Protein AF-A0A5E7YTM3-F1 (afdb_monomer)

Sequence (154 aa):
MKTSSKIVYKWLLVPLLFTLLPLMANSQDSQDEPRNGVYLSPGIPSFSIAYERMLNHKKENIKPYIRLIGGRYQGLFDSDWQNYLAAMPTLVFGSGNHHAEAGIGFTVASPTRVPKLWGALNVGYRYQKPDGNFLFRAGIGAPEGGYLSVGIAF

Radius of gyration: 17.57 Å; Cα contacts (8 Å, |Δi|>4): 365; chains: 1; bounding box: 36×35×57 Å

pLDDT: mean 82.35, std 17.65, range [40.5, 98.06]

Structure (mmCIF, N/CA/C/O backbone):
data_AF-A0A5E7YTM3-F1
#
_entry.id   AF-A0A5E7YTM3-F1
#
loop_
_atom_site.group_PDB
_atom_site.id
_atom_site.type_symbol
_atom_site.label_atom_id
_atom_site.label_alt_id
_atom_site.label_comp_id
_atom_site.label_asym_id
_atom_site.label_entity_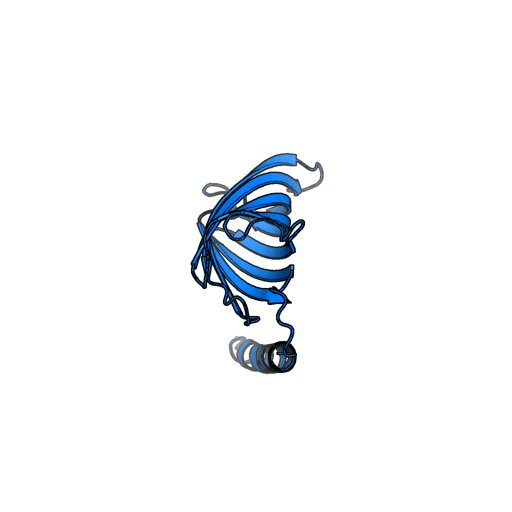id
_atom_site.label_seq_id
_atom_site.pdbx_PDB_ins_code
_atom_site.Cartn_x
_atom_site.Cartn_y
_atom_site.Cartn_z
_atom_site.occupancy
_atom_site.B_iso_or_equiv
_atom_site.auth_seq_id
_atom_site.auth_comp_id
_atom_site.auth_asym_id
_atom_site.auth_atom_id
_atom_site.pdbx_PDB_model_num
ATOM 1 N N . MET A 1 1 ? -4.640 -25.425 -36.652 1.00 40.50 1 MET A N 1
ATOM 2 C CA . MET A 1 1 ? -5.378 -25.853 -35.441 1.00 40.50 1 MET A CA 1
ATOM 3 C C . MET A 1 1 ? -5.500 -24.665 -34.492 1.00 40.50 1 MET A C 1
ATOM 5 O O . MET A 1 1 ? -4.478 -24.168 -34.048 1.00 40.50 1 MET A O 1
ATOM 9 N N . LYS A 1 2 ? -6.717 -24.157 -34.244 1.00 46.31 2 LYS A N 1
ATOM 10 C CA . LYS A 1 2 ? -6.986 -23.091 -33.260 1.00 46.31 2 LYS A CA 1
ATOM 11 C C . LYS A 1 2 ? -7.360 -23.752 -31.932 1.00 46.31 2 LYS A C 1
ATOM 13 O O . LYS A 1 2 ? -8.468 -24.259 -31.798 1.00 46.31 2 LYS A O 1
ATOM 18 N N . THR A 1 3 ? -6.447 -23.781 -30.970 1.00 48.09 3 THR A N 1
ATOM 19 C CA . THR A 1 3 ? -6.742 -24.229 -29.605 1.00 48.09 3 THR A CA 1
ATOM 20 C C . THR A 1 3 ? -7.508 -23.130 -28.868 1.00 48.09 3 THR A C 1
ATOM 22 O O . THR A 1 3 ? -7.011 -22.032 -28.630 1.00 48.09 3 THR A O 1
ATOM 25 N N . SER A 1 4 ? -8.772 -23.419 -28.560 1.00 49.50 4 SER A N 1
ATOM 26 C CA . SER A 1 4 ? -9.679 -22.558 -27.801 1.00 49.50 4 SER A CA 1
ATOM 27 C C . SER A 1 4 ? -9.231 -22.490 -26.335 1.00 49.50 4 SER A C 1
ATOM 29 O O . SER A 1 4 ? -9.555 -23.362 -25.535 1.00 49.50 4 SER A O 1
ATOM 31 N N . SER A 1 5 ? -8.465 -21.456 -25.976 1.00 56.69 5 SER A N 1
ATOM 32 C CA . SER A 1 5 ? -7.937 -21.245 -24.616 1.00 56.69 5 SER A CA 1
ATOM 33 C C . SER A 1 5 ? -8.970 -20.711 -23.616 1.00 56.69 5 SER A C 1
ATOM 35 O O . SER A 1 5 ? -8.704 -20.649 -22.421 1.00 56.69 5 SER A O 1
ATOM 37 N N . LYS A 1 6 ? -10.176 -20.337 -24.060 1.00 52.38 6 LYS A N 1
ATOM 38 C CA . LYS A 1 6 ? -11.121 -19.544 -23.250 1.00 52.38 6 LYS A CA 1
ATOM 39 C C . LYS A 1 6 ? -11.800 -20.303 -22.098 1.00 52.38 6 LYS A C 1
ATOM 41 O O . LYS A 1 6 ? -12.446 -19.671 -21.267 1.00 52.38 6 LYS A O 1
ATOM 46 N N . ILE A 1 7 ? -11.669 -21.629 -22.030 1.00 54.78 7 ILE A N 1
ATOM 47 C CA . ILE A 1 7 ? -12.390 -22.468 -21.054 1.00 54.78 7 ILE A CA 1
ATOM 48 C C . ILE A 1 7 ? -11.577 -22.728 -19.776 1.00 54.78 7 ILE A C 1
ATOM 50 O O . ILE A 1 7 ? -12.167 -22.913 -18.715 1.00 54.78 7 ILE A O 1
ATOM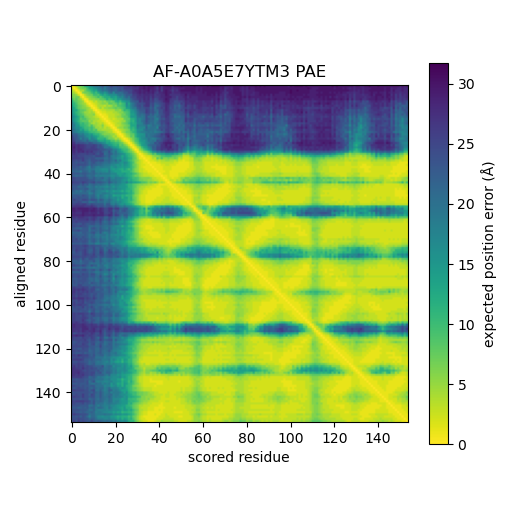 54 N N . VAL A 1 8 ? -10.244 -22.657 -19.824 1.00 54.88 8 VAL A N 1
ATOM 55 C CA . VAL A 1 8 ? -9.387 -23.060 -18.691 1.00 54.88 8 VAL A CA 1
ATOM 56 C C . VAL A 1 8 ? -9.412 -22.039 -17.543 1.00 54.88 8 VAL A C 1
ATOM 58 O O . VAL A 1 8 ? -9.425 -22.417 -16.376 1.00 54.88 8 VAL A O 1
ATOM 61 N N . TYR A 1 9 ? -9.521 -20.741 -17.844 1.00 53.00 9 TYR A N 1
ATOM 62 C CA . TYR A 1 9 ? -9.500 -19.685 -16.819 1.00 53.00 9 TYR A CA 1
ATOM 63 C C . TYR A 1 9 ? -10.760 -19.654 -15.937 1.00 53.00 9 TYR A C 1
ATOM 65 O O . TYR A 1 9 ? -10.682 -19.280 -14.769 1.00 53.00 9 TYR A O 1
ATOM 73 N N . LYS A 1 10 ? -11.921 -20.083 -16.462 1.00 51.91 10 LYS A N 1
ATOM 74 C CA . LYS A 1 10 ? -13.186 -20.101 -15.700 1.00 51.91 10 LYS A CA 1
ATOM 75 C C . LYS A 1 10 ? -13.160 -21.091 -14.534 1.00 51.91 10 LYS A C 1
ATOM 77 O O . LYS A 1 10 ? -13.786 -20.827 -13.514 1.00 51.91 10 LYS A O 1
ATOM 82 N N . TRP A 1 11 ? -12.413 -22.186 -14.664 1.00 55.22 11 TRP A N 1
ATOM 83 C CA . TRP A 1 11 ? -12.315 -23.225 -13.635 1.00 55.22 11 TRP A CA 1
ATOM 84 C C . TRP A 1 11 ? -11.188 -22.985 -12.623 1.00 55.22 11 TRP A C 1
ATOM 86 O O . TRP A 1 11 ? -11.220 -23.568 -11.547 1.00 55.22 11 TRP A O 1
ATOM 96 N N . LEU A 1 12 ? -10.241 -22.083 -12.914 1.00 56.06 12 LEU A N 1
ATOM 97 C CA . LEU A 1 12 ? -9.195 -21.668 -11.966 1.00 56.06 12 LEU A CA 1
ATOM 98 C C . LEU A 1 12 ? -9.688 -20.644 -10.930 1.00 56.06 12 LEU A C 1
ATOM 100 O O . LEU A 1 12 ? -9.135 -20.569 -9.837 1.00 56.06 12 LEU A O 1
ATOM 104 N N . LEU A 1 13 ? -10.749 -19.888 -11.233 1.00 56.97 13 LEU A N 1
ATOM 105 C CA . LEU A 1 13 ? -11.327 -18.903 -10.306 1.00 56.97 13 LEU A CA 1
ATOM 106 C C . LEU A 1 13 ? -12.113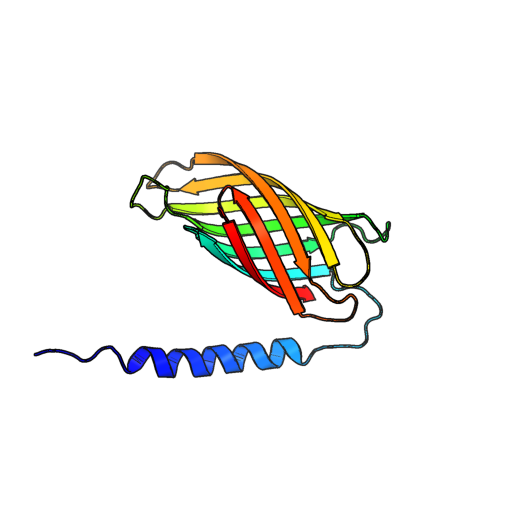 -19.546 -9.152 1.00 56.97 13 LEU A C 1
ATOM 108 O O . LEU A 1 13 ? -12.166 -18.991 -8.058 1.00 56.97 13 LEU A O 1
ATOM 112 N N . VAL A 1 14 ? -12.697 -20.724 -9.376 1.00 60.94 14 VAL A N 1
ATOM 113 C CA . VAL A 1 14 ? -13.529 -21.432 -8.390 1.00 60.94 14 VAL A CA 1
ATOM 114 C C . VAL A 1 14 ? -12.730 -21.908 -7.162 1.00 60.94 14 VAL A C 1
ATOM 116 O O . VAL A 1 14 ? -13.163 -21.610 -6.049 1.00 60.94 14 VAL A O 1
ATOM 119 N N . PRO A 1 15 ? -11.557 -22.565 -7.288 1.00 58.19 15 PRO A N 1
ATOM 120 C CA . PRO A 1 15 ? -10.767 -22.947 -6.115 1.00 58.19 15 PRO A CA 1
ATOM 121 C C . PRO A 1 15 ? -10.176 -21.736 -5.372 1.00 58.19 15 PRO A C 1
ATOM 123 O O . PRO A 1 15 ? -10.089 -21.776 -4.147 1.00 58.19 15 PRO A O 1
ATOM 126 N N . LEU A 1 16 ? -9.859 -20.635 -6.070 1.00 56.78 16 LEU A N 1
ATOM 127 C CA . LEU A 1 16 ? -9.383 -19.390 -5.445 1.00 56.78 16 LEU A CA 1
ATOM 128 C C . LEU A 1 16 ? -10.462 -18.751 -4.549 1.00 56.78 16 LEU A C 1
ATOM 130 O O . LEU A 1 16 ? -10.167 -18.254 -3.461 1.00 56.78 16 LEU A O 1
ATOM 134 N N . LEU A 1 17 ? -11.726 -18.806 -4.985 1.00 52.81 17 LEU A N 1
ATOM 135 C CA . LEU A 1 17 ? -12.870 -18.303 -4.223 1.00 52.81 17 LEU A CA 1
ATOM 136 C C . LEU A 1 17 ? -13.125 -19.147 -2.960 1.00 52.81 17 LEU A C 1
ATOM 138 O O . LEU A 1 17 ? -13.451 -18.600 -1.910 1.00 52.81 17 LEU A O 1
ATOM 142 N N . PHE A 1 18 ? -12.909 -20.466 -3.035 1.00 57.41 18 PHE A N 1
ATOM 143 C CA . PHE A 1 18 ? -13.089 -21.378 -1.901 1.00 57.41 18 PHE A CA 1
ATOM 144 C C . PHE A 1 18 ? -11.992 -21.270 -0.834 1.00 57.41 18 PHE A C 1
ATOM 146 O O . PHE A 1 18 ? -12.281 -21.476 0.342 1.00 57.41 18 PHE A O 1
ATOM 153 N N . THR A 1 19 ? -10.765 -20.877 -1.194 1.00 56.16 19 THR A N 1
ATOM 154 C CA . THR A 1 19 ? -9.700 -20.619 -0.205 1.00 56.16 19 THR A CA 1
ATOM 155 C C . THR A 1 19 ? -9.875 -19.308 0.569 1.00 56.16 19 THR A C 1
ATOM 157 O O . THR A 1 19 ? -9.288 -19.154 1.636 1.00 56.16 19 THR A O 1
ATOM 160 N N . LEU A 1 20 ? -10.691 -18.372 0.069 1.00 49.31 20 LEU A N 1
ATOM 161 C CA . LEU A 1 20 ? -10.951 -17.080 0.723 1.00 49.31 20 LEU A CA 1
ATOM 162 C C . LEU A 1 20 ? -12.112 -17.131 1.732 1.00 49.31 20 LEU A C 1
ATOM 164 O O . LEU A 1 20 ? -12.158 -16.317 2.651 1.00 49.31 20 LEU A O 1
ATOM 168 N N . LEU A 1 21 ? -13.028 -18.095 1.600 1.00 55.53 21 LEU A N 1
ATOM 169 C CA . LEU A 1 21 ? -14.165 -18.276 2.512 1.00 55.53 21 LEU A CA 1
ATOM 170 C C . LEU A 1 21 ? -13.763 -18.572 3.975 1.00 55.53 21 LEU A C 1
ATOM 172 O O . LEU A 1 21 ? -14.325 -17.935 4.866 1.00 55.53 21 LEU A O 1
ATOM 176 N N . PRO A 1 22 ? -12.785 -19.454 4.275 1.00 53.12 22 PRO A N 1
ATOM 177 C CA . PRO A 1 22 ? -12.392 -19.718 5.662 1.00 53.12 22 PRO A CA 1
ATOM 178 C C . PRO A 1 22 ? -11.612 -18.568 6.327 1.00 53.12 22 PRO A C 1
ATOM 180 O O . PRO A 1 22 ? -11.511 -18.550 7.549 1.00 53.12 22 PRO A O 1
ATOM 183 N N . LEU A 1 23 ? -11.120 -17.571 5.573 1.00 49.28 23 LEU A N 1
ATOM 184 C CA . LEU A 1 23 ? -10.518 -16.350 6.144 1.00 49.28 23 LEU A CA 1
ATOM 185 C C . LEU A 1 23 ? -11.570 -15.364 6.679 1.00 49.28 23 LEU A C 1
ATOM 187 O O . LEU A 1 23 ? -11.262 -14.539 7.535 1.00 49.28 23 LEU A O 1
ATOM 191 N N . MET A 1 24 ? -12.819 -15.472 6.217 1.00 50.53 24 MET A N 1
ATOM 192 C CA . MET A 1 24 ? -13.941 -14.662 6.705 1.00 50.53 24 MET A CA 1
ATOM 193 C C . MET A 1 24 ? -14.638 -15.286 7.925 1.00 50.53 24 MET A C 1
ATOM 195 O O . MET A 1 24 ? -15.414 -14.607 8.589 1.00 50.53 24 MET A O 1
ATOM 199 N N . ALA A 1 25 ? -14.382 -16.567 8.222 1.00 46.62 25 ALA A N 1
ATOM 200 C CA . ALA A 1 25 ? -15.092 -17.329 9.255 1.00 46.62 25 ALA A CA 1
ATOM 201 C C . ALA A 1 25 ? -14.484 -17.207 10.667 1.00 46.62 25 ALA A C 1
ATOM 203 O O . ALA A 1 25 ? -15.065 -17.707 11.625 1.00 46.62 25 ALA A O 1
ATOM 204 N N . ASN A 1 26 ? -13.348 -16.517 10.807 1.00 45.31 26 ASN A N 1
ATOM 205 C CA . ASN A 1 26 ? -12.733 -16.210 12.099 1.00 45.31 26 ASN A CA 1
ATOM 206 C C . ASN A 1 26 ? -13.016 -14.758 12.510 1.00 45.31 26 ASN A C 1
ATOM 208 O O . ASN A 1 26 ? -12.091 -14.007 12.810 1.00 45.31 26 ASN A O 1
ATOM 212 N N . SER A 1 27 ? -14.286 -14.342 12.536 1.00 45.09 27 SER A N 1
ATOM 213 C CA . SER A 1 27 ? -14.674 -13.209 13.385 1.00 45.09 27 SER A CA 1
ATOM 214 C C . SER A 1 27 ? -14.785 -13.726 14.820 1.00 45.09 27 SER A C 1
ATOM 216 O O . SER A 1 27 ? -15.875 -13.975 15.338 1.00 45.09 27 SER A O 1
ATOM 218 N N . GLN A 1 28 ? -13.635 -14.006 15.434 1.00 42.56 28 GLN A N 1
ATOM 219 C CA . GLN A 1 28 ? -13.593 -14.129 16.882 1.00 42.56 28 GLN A CA 1
ATOM 220 C C . GLN A 1 28 ? -13.881 -12.746 17.455 1.00 42.56 28 GLN A C 1
ATOM 222 O O . GLN A 1 28 ? -13.297 -11.757 17.029 1.00 42.56 28 GLN A O 1
ATOM 227 N N . ASP A 1 29 ? -14.830 -12.728 18.379 1.00 44.12 29 ASP A N 1
ATOM 228 C CA . ASP A 1 29 ? -15.316 -11.617 19.187 1.00 44.12 29 ASP A CA 1
ATOM 229 C C . ASP A 1 29 ? -14.193 -11.034 20.069 1.00 44.12 29 ASP A C 1
ATOM 231 O O . ASP A 1 29 ? -14.196 -11.144 21.295 1.00 44.12 29 ASP A O 1
ATOM 235 N N . SER A 1 30 ? -13.146 -10.495 19.443 1.00 49.53 30 SER A N 1
ATOM 236 C CA . SER A 1 30 ? -12.141 -9.685 20.111 1.00 49.53 30 SER A CA 1
ATOM 237 C C . SER A 1 30 ? -12.562 -8.229 19.994 1.00 49.53 30 SER A C 1
ATOM 239 O O . SER A 1 30 ? -12.660 -7.697 18.893 1.00 49.53 30 SER A O 1
ATOM 241 N N . GLN A 1 31 ? -12.744 -7.560 21.133 1.00 56.31 31 GLN A N 1
ATOM 242 C CA . GLN A 1 31 ? -12.945 -6.106 21.194 1.00 56.31 31 GLN A CA 1
ATOM 243 C C . GLN A 1 31 ? -11.741 -5.295 20.674 1.00 56.31 31 GLN A C 1
ATOM 245 O O . GLN A 1 31 ? -11.809 -4.069 20.610 1.00 56.31 31 GLN A O 1
ATOM 250 N N . ASP A 1 32 ? -10.646 -5.965 20.312 1.00 69.25 32 ASP A N 1
ATOM 251 C CA . ASP A 1 32 ? -9.449 -5.346 19.768 1.00 69.25 32 ASP A CA 1
ATOM 252 C C . ASP A 1 32 ? -9.553 -5.190 18.246 1.00 69.25 32 ASP A C 1
ATOM 254 O O . ASP A 1 32 ? -9.793 -6.150 17.514 1.00 69.25 32 ASP A O 1
ATOM 258 N N . GLU A 1 33 ? -9.317 -3.965 17.770 1.00 77.88 33 GLU A N 1
ATOM 259 C CA . GLU A 1 33 ? -9.253 -3.651 16.343 1.00 77.88 33 GLU A CA 1
ATOM 260 C C . GLU A 1 33 ? -8.152 -4.485 15.654 1.00 77.88 33 GLU A C 1
ATOM 262 O O . GLU A 1 33 ? -7.016 -4.530 16.153 1.00 77.88 33 GLU A O 1
ATOM 267 N N . PRO A 1 34 ? -8.431 -5.097 14.486 1.00 86.06 34 PRO A N 1
ATOM 268 C CA . PRO A 1 34 ? -7.454 -5.917 13.786 1.00 86.06 34 PRO A CA 1
ATOM 269 C C . PRO A 1 34 ? -6.206 -5.108 13.431 1.00 86.06 34 PRO A C 1
ATOM 271 O O . PRO A 1 34 ? -6.265 -3.971 12.949 1.00 86.06 34 PRO A O 1
ATOM 274 N N . ARG A 1 35 ? -5.042 -5.700 13.702 1.00 89.75 35 ARG A N 1
ATOM 275 C CA . ARG A 1 35 ? -3.755 -4.987 13.695 1.00 89.75 35 ARG A CA 1
ATOM 276 C C . ARG A 1 35 ? -2.932 -5.254 12.457 1.00 89.75 35 ARG A C 1
ATOM 278 O O . ARG A 1 35 ? -1.991 -4.509 12.196 1.00 89.75 35 ARG A O 1
ATOM 285 N N . ASN A 1 36 ? -3.223 -6.321 11.741 1.00 94.12 36 ASN A N 1
ATOM 286 C CA . ASN A 1 36 ? -2.515 -6.737 10.551 1.00 94.12 36 ASN A CA 1
ATOM 287 C C . ASN A 1 36 ? -3.485 -6.681 9.380 1.00 94.12 36 ASN A C 1
ATOM 289 O O . ASN A 1 36 ? -4.692 -6.824 9.548 1.00 94.12 36 ASN A O 1
ATOM 293 N N . GLY A 1 37 ? -2.957 -6.465 8.186 1.00 95.19 37 GLY A N 1
ATOM 294 C CA . GLY A 1 37 ? -3.756 -6.456 6.975 1.00 95.19 37 GLY A CA 1
ATOM 295 C C . GLY A 1 37 ? -2.993 -7.059 5.817 1.00 95.19 37 GLY A C 1
ATOM 296 O O . GLY A 1 37 ? -1.792 -6.835 5.682 1.00 95.19 37 GLY A O 1
ATOM 297 N N . VAL A 1 38 ? -3.695 -7.811 4.973 1.00 97.75 38 VAL A N 1
ATOM 298 C CA . VAL A 1 38 ? -3.190 -8.289 3.684 1.00 97.75 38 VAL A CA 1
ATOM 299 C C . VAL A 1 38 ? -4.198 -7.929 2.612 1.00 97.75 38 VAL A C 1
ATOM 301 O O . VAL A 1 38 ? -5.382 -8.230 2.745 1.00 97.75 38 VAL A O 1
ATOM 304 N N . TYR A 1 39 ? -3.741 -7.302 1.536 1.00 97.12 39 TYR A N 1
ATOM 305 C CA . TYR A 1 39 ? -4.619 -6.896 0.444 1.00 97.12 39 TYR A CA 1
ATOM 306 C C . TYR A 1 39 ? -3.918 -6.947 -0.909 1.00 97.12 39 TYR A C 1
ATOM 308 O O . TYR A 1 39 ? -2.693 -6.846 -1.017 1.00 97.12 39 TYR A O 1
ATOM 316 N N . LEU A 1 40 ? -4.738 -7.098 -1.945 1.00 97.69 40 LEU A N 1
ATOM 317 C CA . LEU A 1 40 ? -4.343 -7.014 -3.343 1.00 97.69 40 LEU A CA 1
ATOM 318 C C . LEU A 1 40 ? -4.726 -5.639 -3.878 1.00 97.69 40 LEU A C 1
ATOM 320 O O . LEU A 1 40 ? -5.801 -5.131 -3.561 1.00 97.69 40 LEU A O 1
ATOM 324 N N . SER A 1 41 ? -3.855 -5.050 -4.689 1.00 97.06 41 SER A N 1
ATOM 325 C CA . SER A 1 41 ? -4.004 -3.688 -5.192 1.00 97.06 41 SER A CA 1
ATOM 326 C C . SER A 1 41 ? -3.798 -3.652 -6.709 1.00 97.06 41 SER A C 1
ATOM 328 O O . SER A 1 41 ? -2.657 -3.570 -7.169 1.00 97.06 41 SER A O 1
ATOM 330 N N . PRO A 1 42 ? -4.857 -3.773 -7.527 1.00 95.44 42 PRO A N 1
ATOM 331 C CA . PRO A 1 42 ? -4.809 -3.317 -8.910 1.00 95.44 42 PRO A CA 1
ATOM 332 C C . PRO A 1 42 ? -4.657 -1.791 -8.950 1.00 95.44 42 PRO A C 1
ATOM 334 O O . PRO A 1 42 ? -5.488 -1.046 -8.425 1.00 95.44 42 PRO A O 1
ATOM 337 N N . GLY A 1 43 ? -3.603 -1.326 -9.609 1.00 89.94 43 GLY A N 1
ATOM 338 C CA . GLY A 1 43 ? -3.370 0.080 -9.896 1.00 89.94 43 GLY A CA 1
ATOM 339 C C . GLY A 1 43 ? -3.177 0.352 -11.382 1.00 89.94 43 GLY A C 1
ATOM 340 O O . GLY A 1 43 ? -3.144 -0.549 -12.220 1.00 89.94 43 GLY A O 1
ATOM 341 N N . ILE A 1 44 ? -3.045 1.623 -11.734 1.00 88.62 44 ILE A N 1
ATOM 342 C CA . ILE A 1 44 ? -2.831 2.059 -13.113 1.00 88.62 44 ILE A CA 1
ATOM 343 C C . ILE A 1 44 ? -1.461 2.742 -13.201 1.00 88.62 44 ILE A C 1
ATOM 345 O O . ILE A 1 44 ? -1.333 3.862 -12.697 1.00 88.62 44 ILE A O 1
ATOM 349 N N . PRO A 1 45 ? -0.453 2.128 -13.860 1.00 86.38 45 PRO A N 1
ATOM 350 C CA . PRO A 1 45 ? -0.397 0.772 -14.434 1.00 86.38 45 PRO A CA 1
ATOM 351 C C . PRO A 1 45 ? 0.399 -0.194 -13.529 1.00 86.38 45 PRO A C 1
ATOM 353 O O . PRO A 1 45 ? 1.546 -0.544 -13.813 1.00 86.38 45 PRO A O 1
ATOM 356 N N . SER A 1 46 ? -0.186 -0.618 -12.407 1.00 92.69 46 SER A N 1
ATOM 357 C CA . SER A 1 46 ? 0.498 -1.456 -11.415 1.00 92.69 46 SER A CA 1
ATOM 358 C C . SER A 1 46 ? -0.373 -2.602 -10.904 1.00 92.69 46 SER A C 1
ATOM 360 O O . SER A 1 46 ? -1.592 -2.606 -11.039 1.00 92.69 46 SER A O 1
ATOM 362 N N . PHE A 1 47 ? 0.250 -3.611 -10.312 1.00 95.38 47 PHE A N 1
ATOM 363 C CA . PHE A 1 47 ? -0.448 -4.553 -9.451 1.00 95.38 47 PHE A CA 1
ATOM 364 C C . PHE A 1 47 ? 0.455 -4.924 -8.283 1.00 95.38 47 PHE A C 1
ATOM 366 O O . PHE A 1 47 ? 1.659 -5.130 -8.461 1.00 95.38 47 PHE A O 1
ATOM 373 N N . SER A 1 48 ? -0.113 -5.026 -7.089 1.00 96.56 48 SER A N 1
ATOM 374 C CA . SER A 1 48 ? 0.661 -5.321 -5.889 1.00 96.56 48 SER A CA 1
ATOM 375 C C . SER A 1 48 ? -0.097 -6.213 -4.913 1.00 96.56 48 SER A C 1
ATOM 377 O O . SER A 1 48 ? -1.326 -6.313 -4.933 1.00 96.56 48 SER A O 1
ATOM 379 N N . ILE A 1 49 ? 0.669 -6.881 -4.060 1.00 97.50 49 ILE A N 1
ATOM 380 C CA . ILE A 1 49 ? 0.212 -7.438 -2.796 1.00 97.50 49 ILE A CA 1
ATOM 381 C C . ILE A 1 49 ? 0.937 -6.689 -1.690 1.00 97.50 49 ILE A C 1
ATOM 383 O O . ILE A 1 49 ? 2.123 -6.367 -1.811 1.00 97.50 49 ILE A O 1
ATOM 387 N N . ALA A 1 50 ? 0.242 -6.418 -0.599 1.00 97.50 50 ALA A N 1
ATOM 388 C CA . ALA A 1 50 ? 0.864 -5.773 0.535 1.00 97.50 50 ALA A CA 1
ATOM 389 C C . ALA A 1 50 ? 0.411 -6.376 1.850 1.00 97.50 50 ALA A C 1
ATOM 391 O O . ALA A 1 50 ? -0.720 -6.838 1.994 1.00 97.50 50 ALA A O 1
ATOM 392 N N . TYR A 1 51 ? 1.339 -6.330 2.795 1.00 97.81 51 TYR A N 1
ATOM 393 C CA . TYR A 1 51 ? 1.129 -6.623 4.196 1.00 97.81 51 TYR A CA 1
ATOM 394 C C . TYR A 1 51 ? 1.322 -5.332 4.987 1.00 97.81 51 TYR A C 1
ATOM 396 O O . TYR A 1 51 ? 2.299 -4.611 4.775 1.00 97.81 51 TYR A O 1
ATOM 404 N N . GLU A 1 52 ? 0.428 -5.042 5.920 1.00 96.62 52 GLU A N 1
ATOM 405 C CA . GLU A 1 52 ? 0.565 -3.913 6.832 1.00 96.62 52 GLU A CA 1
ATOM 406 C C . GLU A 1 52 ? 0.360 -4.328 8.285 1.00 96.62 52 GLU A C 1
ATOM 408 O O . GLU A 1 52 ? -0.349 -5.288 8.579 1.00 96.62 52 GLU A O 1
ATOM 413 N N . ARG A 1 53 ? 0.991 -3.589 9.200 1.00 94.75 53 ARG A N 1
ATOM 414 C CA . ARG A 1 53 ? 0.870 -3.792 10.643 1.00 94.75 53 ARG A CA 1
ATOM 415 C C . ARG A 1 53 ? 0.737 -2.468 11.386 1.00 94.75 53 ARG A C 1
ATOM 417 O O . ARG A 1 53 ? 1.603 -1.603 11.263 1.00 94.75 53 ARG A O 1
ATOM 424 N N . MET A 1 54 ? -0.289 -2.354 12.222 1.00 93.50 54 MET A N 1
ATOM 425 C CA . MET A 1 54 ? -0.509 -1.257 13.161 1.00 93.50 54 MET A CA 1
ATOM 426 C C . MET A 1 54 ? 0.464 -1.350 14.343 1.00 93.50 54 MET A C 1
ATOM 428 O O . MET A 1 54 ? 0.509 -2.349 15.076 1.00 93.50 54 MET A O 1
ATOM 432 N N . LEU A 1 55 ? 1.235 -0.284 14.558 1.00 89.88 55 LEU A N 1
ATOM 433 C CA . LEU A 1 55 ? 2.272 -0.229 15.588 1.00 89.88 55 LEU A CA 1
ATOM 434 C C . LEU A 1 55 ? 1.682 0.089 16.968 1.00 89.88 55 LEU A C 1
ATOM 436 O O . LEU A 1 55 ? 1.824 -0.715 17.888 1.00 89.88 55 LEU A O 1
ATOM 440 N N . ASN A 1 56 ? 0.972 1.216 17.093 1.00 80.31 56 ASN A N 1
ATOM 441 C CA . ASN A 1 56 ? 0.415 1.702 18.359 1.00 80.31 56 ASN A CA 1
ATOM 442 C C . ASN A 1 56 ? -1.082 2.009 18.243 1.00 80.31 56 ASN A C 1
ATOM 444 O O . ASN A 1 56 ? -1.499 2.705 17.327 1.00 80.31 56 ASN A O 1
ATOM 448 N N . HIS A 1 57 ? -1.848 1.576 19.246 1.00 65.56 57 HIS A N 1
ATOM 449 C CA . HIS A 1 57 ? -3.304 1.757 19.340 1.00 65.56 57 HIS A CA 1
ATOM 450 C C . HIS A 1 57 ? -3.721 2.880 20.321 1.00 65.56 57 HIS A C 1
ATOM 452 O O . HIS A 1 57 ? -4.881 3.036 20.664 1.00 65.56 57 HIS A O 1
ATOM 458 N N . LYS A 1 58 ? -2.776 3.687 20.829 1.00 57.53 58 LYS A N 1
ATOM 459 C CA . LYS A 1 58 ? -3.043 4.593 21.969 1.00 57.53 58 LYS A CA 1
ATOM 460 C C . LYS A 1 58 ? -3.875 5.845 21.648 1.00 57.53 58 LYS A C 1
ATOM 462 O O . LYS A 1 58 ? -4.311 6.510 22.581 1.00 57.53 58 LYS A O 1
ATOM 467 N N . LYS A 1 59 ? -4.033 6.227 20.376 1.00 61.66 59 LYS A N 1
ATOM 468 C CA . LYS A 1 59 ? -4.807 7.412 19.968 1.00 61.66 59 LYS A CA 1
ATOM 469 C C . LYS A 1 59 ? -5.869 6.993 18.961 1.00 61.66 59 LYS A C 1
ATOM 471 O O . LYS A 1 59 ? -5.517 6.610 17.851 1.00 61.66 59 LYS A O 1
ATOM 476 N N . GLU A 1 60 ? -7.139 7.137 19.330 1.00 68.75 60 GLU A N 1
ATOM 477 C CA . GLU A 1 60 ? -8.284 6.694 18.517 1.00 68.75 60 GLU A CA 1
ATOM 478 C C . GLU A 1 60 ? -8.284 7.272 17.091 1.00 68.75 60 GLU A C 1
ATOM 480 O O . GLU A 1 60 ? -8.678 6.590 16.153 1.00 68.75 60 GLU A O 1
ATOM 485 N N . ASN A 1 61 ? -7.769 8.495 16.910 1.00 82.94 61 ASN A N 1
ATOM 486 C CA . ASN A 1 61 ? -7.873 9.228 15.642 1.00 82.94 61 ASN A CA 1
ATOM 487 C C . ASN A 1 61 ? -6.630 9.161 14.741 1.00 82.94 61 ASN A C 1
ATOM 489 O O . ASN A 1 61 ? -6.696 9.639 13.608 1.00 82.94 61 ASN A O 1
ATOM 493 N N . ILE A 1 62 ? -5.490 8.656 15.234 1.00 89.62 62 ILE A N 1
ATOM 494 C CA . ILE A 1 62 ? -4.236 8.574 14.464 1.00 89.62 62 ILE A CA 1
ATOM 495 C C . ILE A 1 62 ? -3.569 7.231 14.735 1.00 89.62 62 ILE A C 1
ATOM 497 O O . ILE A 1 62 ? -3.004 7.005 15.808 1.00 89.62 62 ILE A O 1
ATOM 501 N N . LYS A 1 63 ? -3.575 6.375 13.719 1.00 91.88 63 LYS A N 1
ATOM 502 C CA . LYS A 1 63 ? -3.076 5.006 13.785 1.00 91.88 63 LYS A CA 1
ATOM 503 C C . LYS A 1 63 ? -1.840 4.872 12.887 1.00 91.88 63 LYS A C 1
ATOM 505 O O . LYS A 1 63 ? -1.965 4.964 11.665 1.00 91.88 63 LYS A O 1
ATOM 510 N N . PRO A 1 64 ? -0.632 4.703 13.455 1.00 94.69 64 PRO A N 1
ATOM 511 C CA . PRO A 1 64 ? 0.575 4.463 12.676 1.00 94.69 64 PRO A CA 1
ATOM 512 C C . PRO A 1 64 ? 0.675 2.995 12.248 1.00 94.69 64 PRO A C 1
ATOM 514 O O . PRO A 1 64 ? 0.597 2.082 13.075 1.00 94.69 64 PRO A O 1
ATOM 517 N N . TYR A 1 65 ? 0.925 2.786 10.962 1.00 96.00 65 TYR A N 1
ATOM 518 C CA . TYR A 1 65 ? 1.151 1.499 10.318 1.00 96.00 65 TYR A CA 1
ATOM 519 C C . TYR A 1 65 ? 2.551 1.439 9.707 1.00 96.00 65 TYR A C 1
ATOM 521 O O . TYR A 1 65 ? 3.102 2.449 9.269 1.00 96.00 65 TYR A O 1
ATOM 529 N N . ILE A 1 66 ? 3.104 0.234 9.621 1.00 97.12 66 ILE A N 1
ATOM 530 C CA . ILE A 1 66 ? 4.195 -0.093 8.702 1.00 97.12 66 ILE A CA 1
ATOM 531 C C . ILE A 1 66 ? 3.644 -0.996 7.604 1.00 97.12 66 ILE A C 1
ATOM 533 O O . ILE A 1 66 ? 2.895 -1.928 7.890 1.00 97.12 66 ILE A O 1
ATOM 537 N N . ARG A 1 67 ? 4.003 -0.721 6.353 1.00 96.88 67 ARG A N 1
ATOM 538 C CA . ARG A 1 67 ? 3.504 -1.437 5.181 1.00 96.88 67 ARG A CA 1
ATOM 539 C C . ARG A 1 67 ? 4.651 -1.939 4.323 1.00 96.88 67 ARG A C 1
ATOM 541 O O . ARG A 1 67 ? 5.582 -1.189 4.042 1.00 96.88 67 ARG A O 1
ATOM 548 N N . LEU A 1 68 ? 4.554 -3.188 3.890 1.00 97.50 68 LEU A N 1
ATOM 549 C CA . LEU A 1 68 ? 5.447 -3.829 2.935 1.00 97.50 68 LEU A CA 1
ATOM 550 C C . LEU A 1 68 ? 4.642 -4.173 1.687 1.00 97.50 68 LEU A C 1
ATOM 552 O O . LEU A 1 68 ? 3.592 -4.801 1.791 1.00 97.50 68 LEU A O 1
ATOM 556 N N . ILE A 1 69 ? 5.119 -3.752 0.523 1.00 96.50 69 ILE A N 1
ATOM 557 C CA . ILE A 1 69 ? 4.406 -3.874 -0.751 1.00 96.50 69 ILE A CA 1
ATOM 558 C C . ILE A 1 69 ? 5.321 -4.574 -1.741 1.00 96.50 69 ILE A C 1
ATOM 560 O O . ILE A 1 69 ? 6.412 -4.082 -2.008 1.00 96.50 69 ILE A O 1
ATOM 564 N N . GLY A 1 70 ? 4.882 -5.695 -2.299 1.00 96.00 70 GLY A N 1
ATOM 565 C CA . GLY A 1 70 ? 5.548 -6.365 -3.410 1.00 96.00 70 GLY A CA 1
ATOM 566 C C . GLY A 1 70 ? 4.656 -6.315 -4.638 1.00 96.00 70 GLY A C 1
ATOM 567 O O . GLY A 1 70 ? 3.478 -6.659 -4.563 1.00 96.00 70 GLY A O 1
ATOM 568 N N . GLY A 1 71 ? 5.187 -5.893 -5.779 1.00 94.69 71 GLY A N 1
ATOM 569 C CA . GLY A 1 71 ? 4.355 -5.758 -6.966 1.00 94.69 71 GLY A CA 1
ATOM 570 C C . GLY A 1 71 ? 5.128 -5.551 -8.249 1.00 94.69 71 GLY A C 1
ATOM 571 O O . GLY A 1 71 ? 6.355 -5.669 -8.301 1.00 94.69 71 GLY A O 1
ATOM 572 N N . ARG A 1 72 ? 4.379 -5.227 -9.300 1.00 93.56 72 ARG A N 1
ATOM 573 C CA . ARG A 1 72 ? 4.923 -4.778 -10.576 1.00 93.56 72 ARG A CA 1
ATOM 574 C C . ARG A 1 72 ? 4.252 -3.489 -11.004 1.00 93.56 72 ARG A C 1
ATOM 576 O O . ARG A 1 72 ? 3.063 -3.304 -10.767 1.00 93.56 72 ARG A O 1
ATOM 583 N N . TYR A 1 73 ? 5.007 -2.626 -11.662 1.00 91.00 73 TYR A N 1
ATOM 584 C CA . TYR A 1 73 ? 4.477 -1.430 -12.306 1.00 91.00 73 TYR A CA 1
ATOM 585 C C . TYR A 1 73 ? 5.055 -1.302 -13.711 1.00 91.00 73 TYR A C 1
ATOM 587 O O . TYR A 1 73 ? 6.121 -1.844 -14.010 1.00 91.00 73 TYR A O 1
ATOM 595 N N . GLN A 1 74 ? 4.343 -0.584 -14.562 1.00 88.38 74 GLN A N 1
ATOM 596 C CA . GLN A 1 74 ? 4.793 -0.182 -15.886 1.00 88.38 74 GLN A CA 1
ATOM 597 C C . GLN A 1 74 ? 5.034 1.337 -15.890 1.00 88.38 74 GLN A C 1
ATOM 599 O O . GLN A 1 74 ? 4.399 2.086 -15.147 1.00 88.38 74 GLN A O 1
ATOM 604 N N . GLY A 1 75 ? 5.988 1.827 -16.678 1.00 79.25 75 GLY A N 1
ATOM 605 C CA . GLY A 1 75 ? 6.113 3.271 -16.872 1.00 79.25 75 GLY A CA 1
ATOM 606 C C . GLY A 1 75 ? 4.958 3.782 -17.734 1.00 79.25 75 GLY A C 1
ATOM 607 O O . GLY A 1 75 ? 4.515 3.092 -18.641 1.00 79.25 75 GLY A O 1
ATOM 608 N N . LEU A 1 76 ? 4.497 5.019 -17.528 1.00 71.75 76 LEU A N 1
ATOM 609 C CA . LEU A 1 76 ? 3.502 5.621 -18.436 1.00 71.75 76 LEU A CA 1
ATOM 610 C C . LEU A 1 76 ? 4.007 5.724 -19.891 1.00 71.75 76 LEU A C 1
ATOM 612 O O . LEU A 1 76 ? 3.205 5.780 -20.817 1.00 71.75 76 LEU A O 1
ATOM 616 N N . PHE A 1 77 ? 5.330 5.732 -20.078 1.00 74.81 77 PHE A N 1
ATOM 617 C CA . PHE A 1 77 ? 6.011 5.837 -21.373 1.00 74.81 77 PHE A CA 1
ATOM 618 C C . PHE A 1 77 ? 6.940 4.649 -21.670 1.00 74.81 77 PHE A C 1
ATOM 620 O O . PHE A 1 77 ? 7.660 4.676 -22.663 1.00 74.81 77 PHE A O 1
ATOM 627 N N . ASP A 1 78 ? 6.958 3.634 -20.805 1.00 72.50 78 ASP A N 1
ATOM 628 C CA . ASP A 1 78 ? 7.845 2.474 -20.908 1.00 72.50 78 ASP A CA 1
ATOM 629 C C . ASP A 1 78 ? 6.990 1.206 -20.894 1.00 72.50 78 ASP A C 1
ATOM 631 O O . ASP A 1 78 ? 6.150 1.040 -20.013 1.00 72.50 78 ASP A O 1
ATOM 635 N N . SER A 1 79 ? 7.169 0.318 -21.871 1.00 74.94 79 SER A N 1
ATOM 636 C CA . SER A 1 79 ? 6.381 -0.913 -21.974 1.00 74.94 79 SER A CA 1
ATOM 637 C C . SER A 1 79 ? 6.810 -1.988 -20.977 1.00 74.94 79 SER A C 1
ATOM 639 O O . SER A 1 79 ? 6.073 -2.960 -20.780 1.00 74.94 79 SER A O 1
ATOM 641 N N . ASP A 1 80 ? 7.963 -1.832 -20.331 1.00 85.31 80 ASP A N 1
ATOM 642 C CA . ASP A 1 80 ? 8.536 -2.892 -19.517 1.00 85.31 80 ASP A CA 1
ATOM 643 C C . ASP A 1 80 ? 7.994 -2.884 -18.085 1.00 85.31 80 ASP A C 1
ATOM 645 O O . ASP A 1 80 ? 8.104 -1.920 -17.324 1.00 85.31 80 ASP A O 1
ATOM 649 N N . TRP A 1 81 ? 7.410 -4.018 -17.698 1.00 87.38 81 TRP A N 1
ATOM 650 C CA . TRP A 1 81 ? 6.921 -4.252 -16.343 1.00 87.38 81 TRP A CA 1
ATOM 651 C C . TRP A 1 81 ? 8.074 -4.525 -15.382 1.00 87.38 81 TRP A C 1
ATOM 653 O O . TRP A 1 81 ? 8.694 -5.594 -15.434 1.00 87.38 81 TRP A O 1
ATOM 663 N N . GLN A 1 82 ? 8.279 -3.626 -14.428 1.00 88.06 82 GLN A N 1
ATOM 664 C CA . GLN A 1 82 ? 9.338 -3.718 -13.430 1.00 88.06 82 GLN A CA 1
ATOM 665 C C . GLN A 1 82 ? 8.801 -4.274 -12.114 1.00 88.06 82 GLN A C 1
ATOM 667 O O . GLN A 1 82 ? 7.746 -3.855 -11.642 1.00 88.06 82 GLN A O 1
ATOM 672 N N . ASN A 1 83 ? 9.532 -5.216 -11.512 1.00 91.81 83 ASN A N 1
ATOM 673 C CA . ASN A 1 83 ? 9.231 -5.694 -10.163 1.00 91.81 83 ASN A CA 1
ATOM 674 C C . ASN A 1 83 ? 9.738 -4.683 -9.137 1.00 91.81 83 ASN A C 1
ATOM 676 O O . ASN A 1 83 ? 10.828 -4.122 -9.300 1.00 91.81 83 ASN A O 1
ATOM 680 N N . TYR A 1 84 ? 8.989 -4.514 -8.055 1.00 92.38 84 TYR A N 1
ATOM 681 C CA . TYR A 1 84 ? 9.401 -3.671 -6.948 1.00 92.38 84 TYR A CA 1
ATOM 682 C C . TYR A 1 84 ? 9.036 -4.270 -5.595 1.00 92.38 84 TYR A C 1
ATOM 684 O O . TYR A 1 84 ? 8.079 -5.036 -5.459 1.00 92.38 84 TYR A O 1
ATOM 692 N N . LEU A 1 85 ? 9.804 -3.856 -4.594 1.00 95.12 85 LEU A N 1
ATOM 693 C CA . LEU A 1 85 ? 9.483 -3.997 -3.186 1.00 95.12 85 LEU A CA 1
ATOM 694 C C . LEU A 1 85 ? 9.505 -2.604 -2.557 1.00 95.12 85 LEU A C 1
ATOM 696 O O . LEU A 1 85 ? 10.452 -1.854 -2.779 1.00 95.12 85 LEU A O 1
ATOM 700 N N . ALA A 1 86 ? 8.491 -2.254 -1.779 1.00 95.25 86 ALA A N 1
ATOM 701 C CA . ALA A 1 86 ? 8.436 -0.997 -1.050 1.00 95.25 86 ALA A CA 1
ATOM 702 C C . ALA A 1 86 ? 8.170 -1.227 0.437 1.00 95.25 86 ALA A C 1
ATOM 704 O O . ALA A 1 86 ? 7.455 -2.154 0.819 1.00 95.25 86 ALA A O 1
ATOM 705 N N . ALA A 1 87 ? 8.738 -0.357 1.267 1.00 96.38 87 ALA A N 1
ATOM 706 C CA . ALA A 1 87 ? 8.487 -0.293 2.698 1.00 96.38 87 ALA A CA 1
ATOM 707 C C . ALA A 1 87 ? 8.070 1.132 3.064 1.00 96.38 87 ALA A C 1
ATOM 709 O O . ALA A 1 87 ? 8.758 2.091 2.707 1.00 96.38 87 ALA A O 1
ATOM 710 N N . MET A 1 88 ? 6.939 1.275 3.752 1.00 96.12 88 MET A N 1
ATOM 711 C CA . MET A 1 88 ? 6.295 2.569 3.957 1.00 96.12 88 MET A CA 1
ATOM 712 C C . MET A 1 88 ? 5.614 2.669 5.326 1.00 96.12 88 MET A C 1
ATOM 714 O O . MET A 1 88 ? 4.579 2.037 5.563 1.00 96.12 88 MET A O 1
ATOM 718 N N . PRO A 1 89 ? 6.154 3.490 6.236 1.00 96.69 89 PRO A N 1
ATOM 719 C CA . PRO A 1 89 ? 5.381 4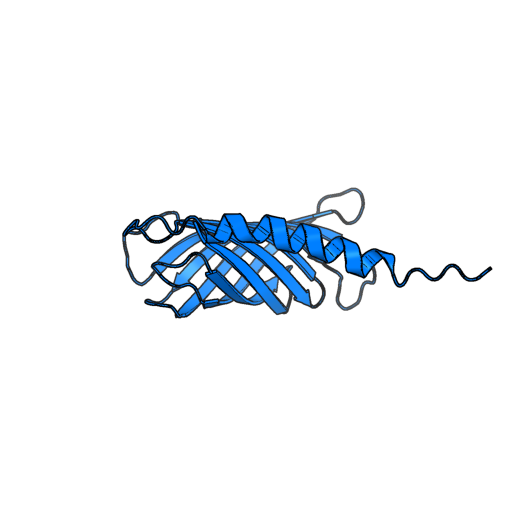.071 7.321 1.00 96.69 89 PRO A CA 1
ATOM 720 C C . PRO A 1 89 ? 4.151 4.810 6.780 1.00 96.69 89 PRO A C 1
ATOM 722 O O . PRO A 1 89 ? 4.256 5.620 5.861 1.00 96.69 89 PRO A O 1
ATOM 725 N N . THR A 1 90 ? 2.982 4.519 7.339 1.00 96.56 90 THR A N 1
ATOM 726 C CA . THR A 1 90 ? 1.696 5.091 6.920 1.00 96.56 90 THR A CA 1
ATOM 727 C C . THR A 1 90 ? 0.935 5.569 8.148 1.00 96.56 90 THR A C 1
ATOM 729 O O . THR A 1 90 ? 0.841 4.856 9.142 1.00 96.56 90 THR A O 1
ATOM 732 N N . LEU A 1 91 ? 0.387 6.775 8.097 1.00 95.94 91 LEU A N 1
ATOM 733 C CA . LEU A 1 91 ? -0.547 7.284 9.089 1.00 95.94 91 LEU A CA 1
ATOM 734 C C . LEU A 1 91 ? -1.965 7.118 8.561 1.00 95.94 91 LEU A C 1
ATOM 736 O O . LEU A 1 91 ? -2.259 7.528 7.440 1.00 95.94 91 LEU A O 1
ATOM 740 N N . VAL A 1 92 ? -2.829 6.527 9.379 1.00 95.19 92 VAL A N 1
ATOM 741 C CA . VAL A 1 92 ? -4.261 6.388 9.118 1.00 95.19 92 VAL A CA 1
ATOM 742 C C . VAL A 1 92 ? -5.008 7.292 10.096 1.00 95.19 92 VAL A C 1
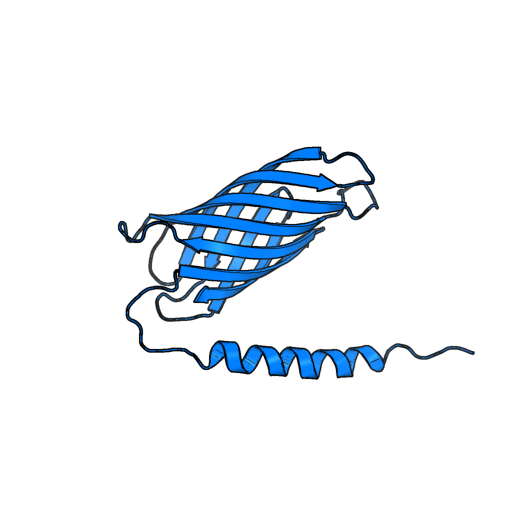ATOM 744 O O . VAL A 1 92 ? -4.818 7.200 11.309 1.00 95.19 92 VAL A O 1
ATOM 747 N N . PHE A 1 93 ? -5.828 8.187 9.559 1.00 93.88 93 PHE A N 1
ATOM 748 C CA . PHE A 1 93 ? -6.566 9.221 10.270 1.00 93.88 93 PHE A CA 1
ATOM 749 C C . PHE A 1 93 ? -8.063 8.954 10.199 1.00 93.88 93 PHE A C 1
ATOM 751 O O . PHE A 1 93 ? -8.576 8.610 9.136 1.00 93.88 93 PHE A O 1
ATOM 758 N N . GLY A 1 94 ? -8.770 9.204 11.294 1.00 89.31 94 GLY A N 1
ATOM 759 C CA . GLY A 1 94 ? -10.225 9.076 11.362 1.00 89.31 94 GLY A CA 1
ATOM 760 C C . GLY A 1 94 ? -10.677 8.007 12.347 1.00 89.31 94 GLY A C 1
ATOM 761 O O . GLY A 1 94 ? -9.859 7.377 13.016 1.00 89.31 94 GLY A O 1
ATOM 762 N N . SER A 1 95 ? -11.991 7.843 12.438 1.00 84.88 95 SER A N 1
ATOM 763 C CA . SER A 1 95 ? -12.660 6.947 13.376 1.00 84.88 95 SER A CA 1
ATOM 764 C C . SER A 1 95 ? -13.835 6.231 12.703 1.00 84.88 95 SER A C 1
ATOM 766 O O . SER A 1 95 ? -14.305 6.617 11.627 1.00 84.88 95 SER A O 1
ATOM 768 N N . GLY A 1 96 ? -14.319 5.161 13.334 1.00 87.38 96 GLY A N 1
ATOM 769 C CA . GLY A 1 96 ? -15.378 4.330 12.768 1.00 87.38 96 GLY A CA 1
ATOM 770 C C . GLY A 1 96 ? -14.899 3.588 11.522 1.00 87.38 96 GLY A C 1
ATOM 771 O O . GLY A 1 96 ? -13.837 2.978 11.541 1.00 87.38 96 GLY A O 1
ATOM 772 N N . ASN A 1 97 ? -15.687 3.627 10.443 1.00 92.19 97 ASN A N 1
ATOM 773 C CA . ASN A 1 97 ? -15.413 2.810 9.256 1.00 92.19 97 ASN A CA 1
ATOM 774 C C . ASN A 1 97 ? -14.558 3.513 8.190 1.00 92.19 97 ASN A C 1
ATOM 776 O O . ASN A 1 97 ? -14.040 2.857 7.289 1.00 92.19 97 ASN A O 1
ATOM 780 N N . HIS A 1 98 ? -14.453 4.842 8.240 1.00 93.94 98 HIS A N 1
ATOM 781 C CA . HIS A 1 98 ? -13.925 5.672 7.157 1.00 93.94 98 HIS A CA 1
ATOM 782 C C . HIS A 1 98 ? -12.669 6.394 7.624 1.00 93.94 98 HIS A C 1
ATOM 784 O O . HIS A 1 98 ? -12.708 7.152 8.590 1.00 93.9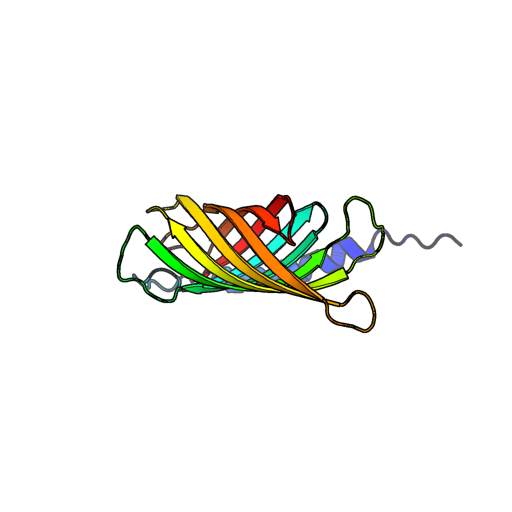4 98 HIS A O 1
ATOM 790 N N . HIS A 1 99 ? -11.570 6.196 6.907 1.00 95.00 99 HIS A N 1
ATOM 791 C CA . HIS A 1 99 ? -10.283 6.759 7.274 1.00 95.00 99 HIS A CA 1
ATOM 792 C C . HIS A 1 99 ? -9.588 7.382 6.061 1.00 95.00 99 HIS A C 1
ATOM 794 O O . HIS A 1 99 ? -9.728 6.909 4.933 1.00 95.00 99 HIS A O 1
ATOM 800 N N . ALA A 1 100 ? -8.812 8.432 6.302 1.00 97.50 100 ALA A N 1
ATOM 801 C CA . ALA A 1 100 ? -7.830 8.945 5.357 1.00 97.50 100 ALA A CA 1
ATOM 802 C C . ALA A 1 100 ? -6.465 8.333 5.680 1.00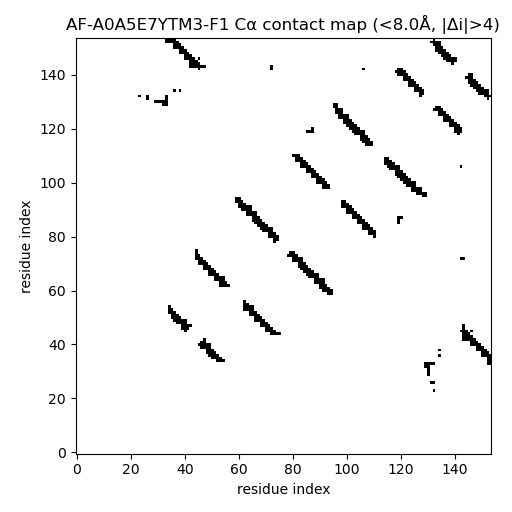 97.50 100 ALA A C 1
ATOM 804 O O . ALA A 1 100 ? -6.168 8.062 6.839 1.00 97.50 100 ALA A O 1
ATOM 805 N N . GLU A 1 101 ? -5.613 8.124 4.688 1.00 97.19 101 GLU A N 1
ATOM 806 C CA . GLU A 1 101 ? -4.266 7.600 4.908 1.00 97.19 101 GLU A CA 1
ATOM 807 C C . GLU A 1 101 ? -3.221 8.384 4.121 1.00 97.19 101 GLU A C 1
ATOM 809 O O . GLU A 1 101 ? -3.481 8.845 3.010 1.00 97.19 101 GLU A O 1
ATOM 814 N N . ALA A 1 102 ? -2.031 8.517 4.700 1.00 98.00 102 ALA A N 1
ATOM 815 C CA . ALA A 1 102 ? -0.873 9.108 4.047 1.00 98.00 102 ALA A CA 1
ATOM 816 C C . ALA A 1 102 ? 0.402 8.385 4.484 1.00 98.00 102 ALA A C 1
ATOM 818 O O . ALA A 1 102 ? 0.606 8.147 5.675 1.00 98.00 102 ALA A O 1
ATOM 819 N N . GLY A 1 103 ? 1.267 8.046 3.536 1.00 97.38 103 GLY A N 1
ATOM 820 C CA . GLY A 1 103 ? 2.496 7.305 3.790 1.00 97.38 103 GLY A CA 1
ATOM 821 C C . GLY A 1 103 ? 3.669 7.830 2.979 1.00 97.38 103 GLY A C 1
ATOM 822 O O . GLY A 1 103 ? 3.508 8.387 1.893 1.00 97.38 103 GLY A O 1
ATOM 823 N N . ILE A 1 104 ? 4.861 7.656 3.542 1.00 97.75 104 ILE A N 1
ATOM 824 C CA . ILE A 1 104 ? 6.143 7.998 2.925 1.00 97.75 104 ILE A CA 1
ATOM 825 C C . ILE A 1 104 ? 7.131 6.877 3.214 1.00 97.75 104 ILE A C 1
ATOM 827 O O . ILE A 1 104 ? 7.203 6.380 4.334 1.00 97.75 104 ILE A O 1
ATOM 831 N N . GLY A 1 105 ? 7.875 6.445 2.205 1.00 96.56 105 GLY A N 1
ATOM 832 C CA . GLY A 1 105 ? 8.736 5.281 2.309 1.00 96.56 105 GLY A CA 1
ATOM 833 C C . GLY A 1 105 ? 9.764 5.206 1.198 1.00 96.56 105 GLY A C 1
ATOM 834 O O . GLY A 1 105 ? 10.102 6.204 0.562 1.00 96.56 105 GLY A O 1
ATOM 835 N N . PHE A 1 106 ? 10.244 3.995 0.952 1.00 96.50 106 PHE A N 1
ATOM 836 C CA . PHE A 1 106 ? 11.239 3.720 -0.074 1.00 96.50 106 PHE A CA 1
ATOM 837 C C . PHE A 1 106 ? 10.839 2.504 -0.897 1.00 96.50 106 PHE A C 1
ATOM 839 O O . PHE A 1 106 ? 10.252 1.556 -0.376 1.00 96.50 106 PHE A O 1
ATOM 846 N N . THR A 1 107 ? 11.210 2.531 -2.171 1.00 95.06 107 THR A N 1
ATOM 847 C CA . THR A 1 107 ? 10.996 1.470 -3.150 1.00 95.06 107 THR A CA 1
ATOM 848 C C . THR A 1 107 ? 12.336 1.016 -3.704 1.00 95.06 107 THR A C 1
ATOM 850 O O . THR A 1 107 ? 13.148 1.832 -4.137 1.00 95.06 107 THR A O 1
ATOM 853 N N . VAL A 1 108 ? 12.541 -0.296 -3.748 1.00 93.19 108 VAL A N 1
ATOM 854 C CA . VAL A 1 108 ? 13.609 -0.949 -4.499 1.00 93.19 108 VAL A CA 1
ATOM 855 C C . VAL A 1 108 ? 12.981 -1.605 -5.724 1.00 93.19 108 VAL A C 1
ATOM 857 O O . VAL A 1 108 ? 12.179 -2.526 -5.592 1.00 93.19 108 VAL A O 1
ATOM 860 N N . ALA A 1 109 ? 13.337 -1.135 -6.919 1.00 88.75 109 ALA A N 1
ATOM 861 C CA . ALA A 1 109 ? 12.875 -1.694 -8.189 1.00 88.75 109 ALA A CA 1
ATOM 862 C C . ALA A 1 109 ? 14.032 -2.369 -8.935 1.00 88.75 109 ALA A C 1
ATOM 864 O O . ALA A 1 109 ? 15.143 -1.840 -8.976 1.00 88.75 109 ALA A O 1
ATOM 865 N N . SER A 1 110 ? 13.780 -3.532 -9.535 1.00 78.62 110 SER A N 1
ATOM 866 C CA . SER A 1 110 ? 14.776 -4.257 -10.335 1.00 78.62 110 SER A CA 1
ATOM 867 C C . SER A 1 110 ? 14.317 -4.352 -11.788 1.00 78.62 110 SER A C 1
ATOM 869 O O . SER A 1 110 ? 13.549 -5.259 -12.113 1.00 78.62 110 SER A O 1
ATOM 871 N N . PRO A 1 111 ? 14.785 -3.452 -12.672 1.00 61.25 111 PRO A N 1
ATOM 872 C CA . PRO A 1 111 ? 14.482 -3.559 -14.090 1.00 61.25 111 PRO A CA 1
ATOM 873 C C . PRO A 1 111 ? 15.181 -4.764 -14.728 1.00 61.25 111 PRO A C 1
ATOM 875 O O . PRO A 1 111 ? 14.552 -5.460 -15.510 1.00 61.25 111 PRO A O 1
ATOM 878 N N . THR A 1 112 ? 16.452 -5.050 -14.400 1.00 62.44 112 THR A N 1
ATOM 879 C CA . THR A 1 112 ? 17.185 -6.120 -15.121 1.00 62.44 112 THR A CA 1
ATOM 880 C C . THR A 1 112 ? 18.507 -6.616 -14.516 1.00 62.44 112 THR A C 1
ATOM 882 O O . THR A 1 112 ? 18.955 -7.666 -14.966 1.00 62.44 112 THR A O 1
ATOM 885 N N . ARG A 1 113 ? 19.152 -5.929 -13.546 1.00 61.50 113 ARG A N 1
ATOM 886 C CA . ARG A 1 113 ? 20.391 -6.398 -12.850 1.00 61.50 113 ARG A CA 1
ATOM 887 C C . ARG A 1 113 ? 20.909 -5.466 -11.741 1.00 61.50 113 ARG A C 1
ATOM 889 O O . ARG A 1 113 ? 21.572 -5.942 -10.828 1.00 61.50 113 ARG A O 1
ATOM 896 N N . VAL A 1 114 ? 20.612 -4.163 -11.810 1.00 73.06 114 VAL A N 1
ATOM 897 C CA . VAL A 1 114 ? 20.998 -3.175 -10.783 1.00 73.06 114 VAL A CA 1
ATOM 898 C C . VAL A 1 114 ? 19.739 -2.654 -10.081 1.00 73.06 114 VAL A C 1
ATOM 900 O O . VAL A 1 114 ? 18.873 -2.100 -10.766 1.00 73.06 114 VAL A O 1
ATOM 903 N N . PRO A 1 115 ? 19.602 -2.832 -8.754 1.00 81.75 115 PRO A N 1
ATOM 904 C CA . PRO A 1 115 ? 18.454 -2.326 -8.015 1.00 81.75 115 PRO A CA 1
ATOM 905 C C . PRO A 1 115 ? 18.474 -0.794 -7.978 1.00 81.75 115 PRO A C 1
ATOM 907 O O . PRO A 1 115 ? 19.490 -0.179 -7.655 1.00 81.75 115 PRO A O 1
ATOM 910 N N . LYS A 1 116 ? 17.337 -0.172 -8.296 1.00 88.25 116 LYS A N 1
ATOM 911 C CA . LYS A 1 116 ? 17.121 1.273 -8.164 1.00 88.25 116 LYS A CA 1
ATOM 912 C C . LYS A 1 116 ? 16.368 1.550 -6.869 1.00 88.25 116 LYS A C 1
ATOM 914 O O . LYS A 1 116 ? 15.288 0.997 -6.671 1.00 88.25 116 LYS A O 1
ATOM 919 N N . LEU A 1 117 ? 16.920 2.418 -6.024 1.00 91.38 117 LEU A N 1
ATOM 920 C CA . LEU A 1 117 ? 16.276 2.917 -4.808 1.00 91.38 117 LEU A CA 1
ATOM 921 C C . LEU A 1 117 ? 15.663 4.292 -5.077 1.00 91.38 117 LEU A C 1
ATOM 923 O O . LEU A 1 117 ? 16.335 5.176 -5.603 1.00 91.38 117 LEU A O 1
ATOM 927 N N . TRP A 1 118 ? 14.403 4.475 -4.703 1.00 91.75 118 TRP A N 1
ATOM 928 C CA . TRP A 1 118 ? 13.692 5.742 -4.852 1.00 91.75 118 TRP A CA 1
ATOM 929 C C . TRP A 1 118 ? 12.586 5.879 -3.801 1.00 91.75 118 TRP A C 1
ATOM 931 O O . TRP A 1 118 ? 12.288 4.930 -3.078 1.00 91.75 118 TRP A O 1
ATOM 941 N N . GLY A 1 119 ? 12.014 7.076 -3.664 1.00 93.75 119 GLY A N 1
ATOM 942 C CA . GLY A 1 119 ? 10.970 7.343 -2.672 1.00 93.75 119 GLY A CA 1
ATOM 943 C C . GLY A 1 119 ? 9.641 6.666 -3.016 1.00 93.75 119 GLY A C 1
ATOM 944 O O . GLY A 1 119 ? 9.251 6.604 -4.177 1.00 93.75 119 GLY A O 1
ATOM 945 N N . ALA A 1 120 ? 8.935 6.194 -1.995 1.00 94.50 120 ALA A N 1
ATOM 946 C CA . ALA A 1 120 ? 7.537 5.786 -2.069 1.00 94.50 120 ALA A CA 1
ATOM 947 C C . ALA A 1 120 ? 6.676 6.830 -1.358 1.00 94.50 120 ALA A C 1
ATOM 949 O O . ALA A 1 120 ? 7.083 7.380 -0.332 1.00 94.50 120 ALA A O 1
ATOM 950 N N . LEU A 1 121 ? 5.486 7.091 -1.881 1.00 96.56 121 LEU A N 1
ATOM 951 C CA . LEU A 1 121 ? 4.509 7.952 -1.223 1.00 96.56 121 LEU A CA 1
ATOM 952 C C . LEU A 1 121 ? 3.105 7.517 -1.600 1.00 96.56 121 LEU A C 1
ATOM 954 O O . LEU A 1 121 ? 2.881 7.078 -2.727 1.00 96.56 121 LEU A O 1
ATOM 958 N N . ASN A 1 122 ? 2.153 7.674 -0.694 1.00 96.38 122 ASN A N 1
ATOM 959 C CA . ASN A 1 122 ? 0.749 7.495 -1.019 1.00 96.38 122 ASN A CA 1
ATOM 960 C C . ASN A 1 122 ? -0.136 8.436 -0.205 1.00 96.38 122 ASN A C 1
ATOM 962 O O . ASN A 1 122 ? 0.191 8.816 0.917 1.00 96.38 122 ASN A O 1
ATOM 966 N N . VAL A 1 123 ? -1.288 8.765 -0.776 1.00 98.00 123 VAL A N 1
ATOM 967 C CA . VAL A 1 123 ? -2.415 9.377 -0.073 1.00 98.00 123 VAL A CA 1
ATOM 968 C C . VAL A 1 123 ? -3.679 8.672 -0.540 1.00 98.00 123 VAL A C 1
ATOM 970 O O . VAL A 1 123 ? -3.801 8.318 -1.717 1.00 98.00 123 VAL A O 1
ATOM 973 N N . GLY A 1 124 ? -4.613 8.421 0.369 1.00 97.62 124 GLY A N 1
ATOM 974 C CA . GLY A 1 124 ? -5.804 7.667 0.020 1.00 97.62 124 GLY A CA 1
ATOM 975 C C . GLY A 1 124 ? -6.903 7.676 1.063 1.00 97.62 124 GLY A C 1
ATOM 976 O O . GLY A 1 124 ? -6.836 8.329 2.104 1.00 97.62 124 GLY A O 1
ATOM 977 N N . TYR A 1 125 ? -7.926 6.910 0.729 1.00 97.94 125 TYR A N 1
ATOM 978 C CA . TYR A 1 125 ? -9.086 6.587 1.526 1.00 97.94 125 TYR A CA 1
ATOM 979 C C . TYR A 1 125 ? -9.058 5.097 1.876 1.00 97.94 125 TYR A C 1
ATOM 981 O O . TYR A 1 125 ? -8.732 4.251 1.040 1.00 97.94 125 TYR A O 1
ATOM 989 N N . ARG A 1 126 ? -9.451 4.778 3.106 1.00 96.44 126 ARG A N 1
ATOM 990 C CA . ARG A 1 126 ? -9.562 3.426 3.648 1.00 96.44 126 ARG A CA 1
ATOM 991 C C . ARG A 1 126 ? -10.952 3.238 4.245 1.00 96.44 126 ARG A C 1
ATOM 993 O O . ARG A 1 126 ? -11.381 4.016 5.097 1.00 96.44 126 ARG A O 1
ATOM 1000 N N . TYR A 1 127 ? -11.614 2.162 3.844 1.00 95.25 127 TYR A N 1
ATOM 1001 C CA . TYR A 1 127 ? -12.782 1.626 4.525 1.00 95.25 127 TYR A CA 1
ATOM 1002 C C . TYR A 1 127 ? -12.390 0.354 5.275 1.00 95.25 127 TYR A C 1
ATOM 1004 O O . TYR A 1 127 ? -11.917 -0.606 4.665 1.00 95.25 127 TYR A O 1
ATOM 1012 N N . GLN A 1 128 ? -12.597 0.343 6.584 1.00 91.38 128 GLN A N 1
ATOM 1013 C CA . GLN A 1 128 ? -12.378 -0.825 7.430 1.00 91.38 128 GLN A CA 1
ATOM 1014 C C . GLN A 1 128 ? -13.285 -0.717 8.644 1.00 91.38 128 GLN A C 1
ATOM 1016 O O . GLN A 1 128 ? -13.276 0.310 9.317 1.00 91.38 128 GLN A O 1
ATOM 1021 N N . LYS A 1 129 ? -14.045 -1.772 8.927 1.00 83.50 129 LYS A N 1
ATOM 1022 C CA . LYS A 1 129 ? -14.869 -1.818 10.135 1.00 83.50 129 LYS A CA 1
ATOM 1023 C C . LYS A 1 129 ? -13.990 -2.099 11.365 1.00 83.50 129 LYS A C 1
ATOM 1025 O O . LYS A 1 129 ? -13.126 -2.966 11.257 1.00 83.50 129 LYS A O 1
ATOM 1030 N N . PRO A 1 130 ? -14.208 -1.433 12.515 1.00 76.19 130 PRO A N 1
ATOM 1031 C CA . PRO A 1 130 ? -13.448 -1.696 13.742 1.00 76.19 130 PRO A CA 1
ATOM 1032 C C . PRO A 1 130 ? -13.501 -3.158 14.202 1.00 76.19 130 PRO A C 1
ATOM 1034 O O . PRO A 1 130 ? -12.518 -3.680 14.710 1.00 76.19 130 PRO A O 1
ATOM 1037 N N . ASP A 1 131 ? -14.641 -3.807 13.984 1.00 78.06 131 ASP A N 1
ATOM 1038 C CA . ASP A 1 131 ? -14.976 -5.181 14.366 1.00 78.06 131 ASP A CA 1
ATOM 1039 C C . ASP A 1 131 ? -14.935 -6.160 13.180 1.00 78.06 131 ASP A C 1
ATOM 1041 O O . ASP A 1 131 ? -15.347 -7.313 13.292 1.00 78.06 131 ASP A O 1
ATOM 1045 N N . GLY A 1 132 ? -14.494 -5.699 12.006 1.00 80.56 132 GLY A N 1
ATOM 1046 C CA . GLY A 1 132 ? -14.614 -6.457 10.770 1.00 80.56 132 GLY A CA 1
ATOM 1047 C C . GLY A 1 132 ? -13.293 -6.664 10.053 1.00 80.56 132 GLY A C 1
ATOM 1048 O O . GLY A 1 132 ? -12.447 -5.778 9.953 1.00 80.56 132 GLY A O 1
ATOM 1049 N N . ASN A 1 133 ? -13.187 -7.831 9.427 1.00 89.94 133 ASN A N 1
ATOM 1050 C CA . ASN A 1 133 ? -11.997 -8.208 8.678 1.00 89.94 133 ASN A CA 1
ATOM 1051 C C . ASN A 1 133 ? -11.953 -7.559 7.292 1.00 89.94 133 ASN A C 1
ATOM 1053 O O . ASN A 1 133 ? -10.930 -7.620 6.637 1.00 89.94 133 ASN A O 1
ATOM 1057 N N . PHE A 1 134 ? -13.031 -6.956 6.789 1.00 92.56 134 PHE A N 1
ATOM 1058 C CA . PHE A 1 134 ? -13.026 -6.394 5.437 1.00 92.56 134 PHE A CA 1
ATOM 1059 C C . PHE A 1 134 ? -12.213 -5.094 5.356 1.00 92.56 134 PHE A C 1
ATOM 1061 O O . PHE A 1 134 ? -12.476 -4.145 6.097 1.00 92.56 134 PHE A O 1
ATOM 1068 N N . LEU A 1 135 ? -11.292 -5.035 4.392 1.00 94.81 135 LEU A N 1
ATOM 1069 C CA . LEU A 1 135 ? -10.476 -3.864 4.092 1.00 94.81 135 LEU A CA 1
ATOM 1070 C C . LEU A 1 135 ? -10.647 -3.459 2.625 1.00 94.81 135 LEU A C 1
ATOM 1072 O O . LEU A 1 135 ? -10.360 -4.237 1.713 1.00 94.81 135 LEU A O 1
ATOM 1076 N N . PHE A 1 136 ? -11.047 -2.211 2.403 1.00 97.06 136 PHE A N 1
ATOM 1077 C CA . PHE A 1 136 ? -11.038 -1.572 1.091 1.00 97.06 136 PHE A CA 1
ATOM 1078 C C . PHE A 1 136 ? -10.204 -0.298 1.130 1.00 97.06 136 PHE A C 1
ATOM 1080 O O . PHE A 1 136 ? -10.242 0.453 2.106 1.00 97.06 136 PHE A O 1
ATOM 1087 N N . ARG A 1 137 ? -9.447 -0.042 0.064 1.00 97.25 137 ARG A N 1
ATOM 1088 C CA . ARG A 1 137 ? -8.626 1.163 -0.066 1.00 97.25 137 ARG A CA 1
ATOM 1089 C C . ARG A 1 137 ? -8.728 1.729 -1.475 1.00 97.25 137 ARG A C 1
ATOM 1091 O O . ARG A 1 137 ? -8.910 0.990 -2.437 1.00 97.25 137 ARG A O 1
ATOM 1098 N N . ALA A 1 138 ? -8.592 3.039 -1.591 1.00 98.06 138 ALA A N 1
ATOM 1099 C CA . ALA A 1 138 ? -8.517 3.743 -2.861 1.00 98.06 138 ALA A CA 1
ATOM 1100 C C . ALA A 1 138 ? -7.585 4.940 -2.711 1.00 98.06 138 ALA A C 1
ATOM 1102 O O . ALA A 1 138 ? -7.644 5.635 -1.700 1.00 98.06 138 ALA A O 1
ATOM 1103 N N . GLY A 1 139 ? -6.740 5.222 -3.693 1.00 97.38 139 GLY A N 1
ATOM 1104 C CA . GLY A 1 139 ? -5.844 6.365 -3.576 1.00 97.38 139 GLY A CA 1
ATOM 1105 C C . GLY A 1 139 ? -4.904 6.535 -4.748 1.00 97.38 139 GLY A C 1
ATOM 1106 O O . GLY A 1 139 ? -5.056 5.909 -5.795 1.00 97.38 139 GLY A O 1
ATOM 1107 N N . ILE A 1 140 ? -3.925 7.407 -4.542 1.00 96.69 140 ILE A N 1
ATOM 1108 C CA . ILE A 1 140 ? -2.837 7.654 -5.479 1.00 96.69 140 ILE A CA 1
ATOM 1109 C C . ILE A 1 140 ? -1.502 7.533 -4.755 1.00 96.69 140 ILE A C 1
ATOM 1111 O O . ILE A 1 140 ? -1.390 7.816 -3.559 1.00 96.69 140 ILE A O 1
ATOM 1115 N N . GLY A 1 141 ? -0.475 7.109 -5.474 1.00 93.69 141 GLY A N 1
ATOM 1116 C CA . GLY A 1 141 ? 0.857 6.998 -4.917 1.00 93.69 141 GLY A CA 1
ATOM 1117 C C . GLY A 1 141 ? 1.892 6.533 -5.921 1.00 93.69 141 GLY A C 1
ATOM 1118 O O . GLY A 1 141 ? 1.608 6.272 -7.084 1.00 93.69 141 GLY A O 1
ATOM 1119 N N . ALA A 1 142 ? 3.114 6.415 -5.441 1.00 91.94 142 ALA A N 1
ATOM 1120 C CA . ALA A 1 142 ? 4.235 5.867 -6.168 1.00 91.94 142 ALA A CA 1
ATOM 1121 C C . ALA A 1 142 ? 4.813 4.706 -5.346 1.00 91.94 142 ALA A C 1
ATOM 1123 O O . ALA A 1 142 ? 5.047 4.892 -4.147 1.00 91.94 142 ALA A O 1
ATOM 1124 N N . PRO A 1 143 ? 5.028 3.515 -5.938 1.00 89.06 143 PRO A N 1
ATOM 1125 C CA . PRO A 1 143 ? 4.957 3.176 -7.372 1.00 89.06 143 PRO A CA 1
ATOM 1126 C C . PRO A 1 143 ? 3.570 2.809 -7.918 1.00 89.06 143 PRO A C 1
ATOM 1128 O O . PRO A 1 143 ? 3.443 2.543 -9.109 1.00 89.06 143 PRO A O 1
ATOM 1131 N N . GLU A 1 144 ? 2.544 2.745 -7.073 1.00 89.25 144 GLU A N 1
ATOM 1132 C CA . GLU A 1 144 ? 1.270 2.103 -7.429 1.00 89.25 144 GLU A CA 1
ATOM 1133 C C . GLU A 1 144 ? 0.417 2.889 -8.448 1.00 89.25 144 GLU A C 1
ATOM 1135 O O . GLU A 1 144 ? -0.488 2.320 -9.060 1.00 89.25 144 GLU A O 1
ATOM 1140 N N . GLY A 1 145 ? 0.708 4.171 -8.678 1.00 92.06 145 GLY A N 1
ATOM 1141 C CA . GLY A 1 145 ? -0.134 5.056 -9.478 1.00 92.06 145 GLY A CA 1
ATOM 1142 C C . GLY A 1 145 ? -1.461 5.319 -8.769 1.00 92.06 145 GLY A C 1
ATOM 1143 O O . GLY A 1 145 ? -1.504 5.440 -7.544 1.00 92.06 145 GLY A O 1
ATOM 1144 N N . GLY A 1 146 ? -2.555 5.402 -9.526 1.00 94.94 146 GLY A N 1
ATOM 1145 C CA . GLY A 1 146 ? -3.898 5.321 -8.945 1.00 94.94 146 GLY A CA 1
ATOM 1146 C C . GLY A 1 146 ? -4.244 3.869 -8.634 1.00 94.94 146 GLY A C 1
ATOM 1147 O O . GLY A 1 146 ? -4.053 3.022 -9.502 1.00 94.94 146 GLY A O 1
ATOM 1148 N N . TYR A 1 147 ? -4.745 3.572 -7.436 1.00 95.81 147 TYR A N 1
ATOM 1149 C CA . TYR A 1 147 ? -5.022 2.203 -6.999 1.00 95.81 147 TYR A CA 1
ATOM 1150 C C . TYR A 1 147 ? -6.382 2.047 -6.328 1.00 95.81 147 TYR A C 1
ATOM 1152 O O . TYR A 1 147 ? -6.893 2.960 -5.676 1.00 95.81 147 TYR A O 1
ATOM 1160 N N . LEU A 1 148 ? -6.923 0.836 -6.454 1.00 97.69 148 LEU A N 1
ATOM 1161 C CA . LEU A 1 148 ? -7.989 0.298 -5.620 1.00 97.69 148 LEU A CA 1
ATOM 1162 C C . LEU A 1 148 ? -7.455 -0.970 -4.966 1.00 97.69 148 LEU A C 1
ATOM 1164 O O . LEU A 1 148 ? -6.811 -1.772 -5.633 1.00 97.69 148 LEU A O 1
ATOM 1168 N N . SER A 1 149 ? -7.731 -1.179 -3.686 1.00 96.81 149 SER A N 1
ATOM 1169 C CA . SER A 1 149 ? -7.292 -2.373 -2.972 1.00 96.81 149 SER A CA 1
ATOM 1170 C C . SER A 1 149 ? -8.447 -3.038 -2.247 1.00 96.81 149 SER A C 1
ATOM 1172 O O . SER A 1 149 ? -9.321 -2.371 -1.694 1.00 96.81 149 SER A O 1
ATOM 1174 N N . VAL A 1 150 ? -8.411 -4.366 -2.216 1.00 97.31 150 VAL A N 1
ATOM 1175 C CA . VAL A 1 150 ? -9.340 -5.198 -1.450 1.00 97.31 150 VAL A CA 1
ATOM 1176 C C . VAL A 1 150 ? -8.535 -6.237 -0.693 1.00 97.31 150 VAL A C 1
ATOM 1178 O O . VAL A 1 150 ? -7.616 -6.851 -1.243 1.00 97.31 150 VAL A O 1
ATOM 1181 N N . GLY A 1 151 ? -8.879 -6.448 0.570 1.00 95.62 151 GLY A N 1
ATOM 1182 C CA . GLY A 1 151 ? -8.251 -7.478 1.371 1.00 95.62 151 GLY A CA 1
ATOM 1183 C C . GLY A 1 151 ? -8.910 -7.685 2.715 1.00 95.62 151 GLY A C 1
ATOM 1184 O O . GLY A 1 151 ? -10.090 -7.382 2.906 1.00 95.62 151 GLY A O 1
ATOM 1185 N N . ILE A 1 152 ? -8.111 -8.230 3.622 1.00 94.00 152 ILE A N 1
ATOM 1186 C CA . ILE A 1 152 ? -8.535 -8.634 4.950 1.00 94.00 152 ILE A CA 1
ATOM 1187 C C . ILE A 1 152 ? -7.655 -8.007 6.031 1.00 94.00 152 ILE A C 1
ATOM 1189 O O . ILE A 1 152 ? -6.452 -7.839 5.829 1.00 94.00 152 ILE A O 1
ATOM 1193 N N . ALA A 1 153 ? -8.255 -7.697 7.172 1.00 92.94 153 ALA A N 1
ATOM 1194 C CA . ALA A 1 153 ? -7.607 -7.276 8.403 1.00 92.94 153 ALA A CA 1
ATOM 11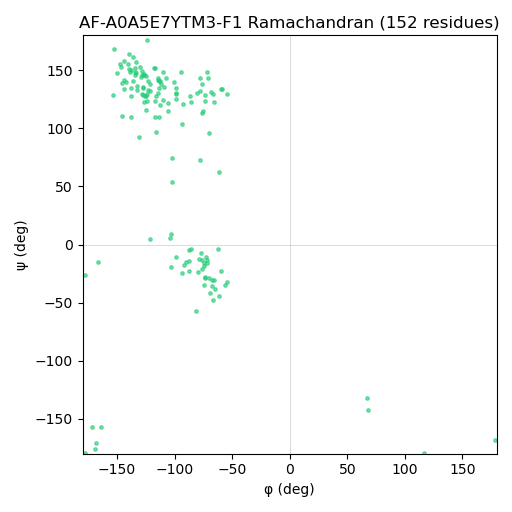95 C C . ALA A 1 153 ? -7.823 -8.342 9.492 1.00 92.94 153 ALA A C 1
ATOM 1197 O O . ALA A 1 153 ? -8.882 -8.967 9.511 1.00 92.94 153 ALA A O 1
ATOM 1198 N N . PHE A 1 154 ? -6.819 -8.574 10.344 1.00 89.75 154 PHE A N 1
ATOM 1199 C CA . PHE A 1 154 ? -6.834 -9.558 11.437 1.00 89.75 154 PHE A CA 1
ATOM 1200 C C . PHE A 1 154 ? -5.820 -9.240 12.553 1.00 89.75 154 PHE A C 1
ATOM 1202 O O . PHE A 1 154 ? -4.874 -8.440 12.343 1.00 89.75 154 PHE A O 1
#

Nearest PDB structures (foldseek):
  5fq8-assembly1_B  TM=3.442E-01  e=6.280E+00  Bacteroides thetaiotaomicron
  3szd-assembly1_B  TM=2.582E-01  e=2.892E+00  Pseudomonas aeruginosa

Solvent-accessible surface area (backbone atoms only — not comparable to full-atom values): 7931 Å² total; per-residue (Å²): 137,86,82,82,70,81,64,63,65,68,65,58,51,54,62,58,55,61,67,51,52,70,71,67,71,68,76,67,94,53,96,62,60,58,42,31,36,45,35,41,29,58,24,55,59,17,40,36,41,36,44,35,37,54,74,53,82,89,42,81,50,52,36,43,28,45,32,42,36,43,34,38,29,39,48,100,89,39,92,63,73,27,44,35,42,32,45,28,49,29,42,38,35,45,58,76,45,55,30,42,35,43,32,52,34,38,29,44,32,46,77,83,85,65,77,45,78,46,76,22,37,38,43,36,40,36,42,38,44,59,88,44,42,56,34,39,36,39,37,41,32,42,81,41,29,47,33,43,32,49,38,40,34,76

Secondary structure (DSSP, 8-state):
----GGGHHHHHHHHHHHHHHHHHS-----SSPP-EEEEEEEEETEEEEEEEEE---S-TTEEEEEEEEEEEEEETTEEEEEEEEEEEEEEEE-STTEEEEEEEEEEEEESSSSPEEEEEEEEEEEEE-TT--EEEEEEEEETTEEEEEEEEE-

Mean pre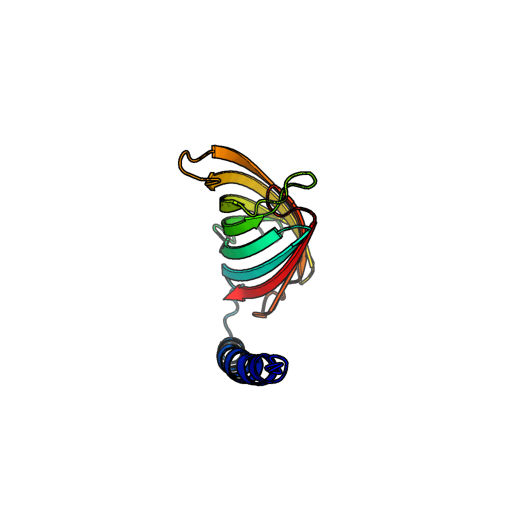dicted aligned error: 10.67 Å

Foldseek 3Di:
DDDDPPPPVVVVVVVVVVVVVVVQVPLDPDLFFFFKWWKWKCFVPKTKIKIKGFDDDPDQFKTKMKMWIWIWGADPPGPQIKTKIWIWIKIWGDHAFKTKMKIKTWMWIDRDPDTDIDIKIWIWMWGDGRSGQWIWIFTAIPPRGTIIMTTTGD